Protein AF-N9DSN7-F1 (afdb_monomer_lite)

pLDDT: mean 80.73, std 12.54, range [40.22, 95.88]

Radius of gyration: 21.88 Å; chains: 1; bounding box: 52×35×59 Å

Foldseek 3Di:
DDDPDAAKDKDKDKDKADKWKWWQDPNDTATEDADDDDPPDDDDPRYDYPVPDDPPIDMDIDMDMDMDMDMDGDPDHDPCQQADPDAAWDKHWPDDQVNADAPDKGKIFIDHRRFGDFFDKDFWWWDAPPPDPDGDRPDIFGAHPRRMTIDGHNDDTHTD

Sequence (160 aa):
MENKADGTYRIRGEKTGSMSSFAQVNRDWKTLIAGQPAADQAISPNIVYRSQLAKKQKIKTVQIQEIIETFVSRRSISKIAAGPLHNGFDVQFITHPNAIQVNQPIQFKVLNNQKGIKGFNAEILVQTTDYSRDTKVLKTVTSDEQGVLNFSLAEKGNIC

Structure (mmCIF, N/CA/C/O backbone):
data_AF-N9DSN7-F1
#
_entry.id   AF-N9DSN7-F1
#
loop_
_atom_site.group_PDB
_atom_site.id
_atom_site.type_symbol
_atom_site.label_atom_id
_atom_site.label_alt_id
_atom_site.label_comp_id
_atom_site.label_asym_id
_atom_site.label_entity_id
_atom_site.label_seq_id
_atom_site.pdbx_PDB_ins_code
_atom_site.Cartn_x
_atom_site.Cartn_y
_atom_site.Cartn_z
_atom_site.occupancy
_atom_site.B_iso_or_equiv
_atom_site.auth_seq_id
_atom_site.auth_comp_id
_atom_site.auth_asym_id
_atom_site.auth_atom_id
_atom_site.pdbx_PDB_model_num
ATOM 1 N N . MET A 1 1 ? 4.489 20.625 -25.308 1.00 40.22 1 MET A N 1
ATOM 2 C CA . MET A 1 1 ? 5.640 20.993 -24.457 1.00 40.22 1 MET A CA 1
ATOM 3 C C . MET A 1 1 ? 6.502 19.742 -24.344 1.00 40.22 1 MET A C 1
ATOM 5 O O . MET A 1 1 ? 6.070 18.788 -23.717 1.00 40.22 1 MET A O 1
ATOM 9 N N . GLU A 1 2 ? 7.610 19.660 -25.083 1.00 45.66 2 GLU A N 1
ATOM 10 C CA . GLU A 1 2 ? 8.440 18.446 -25.147 1.00 45.66 2 GLU A CA 1
ATOM 11 C C . GLU A 1 2 ? 9.527 18.521 -24.066 1.00 45.66 2 GLU A C 1
ATOM 13 O O . GLU A 1 2 ? 10.359 19.429 -24.084 1.00 45.66 2 GLU A O 1
ATOM 18 N N . ASN A 1 3 ? 9.503 17.605 -23.096 1.00 51.75 3 ASN A N 1
ATOM 19 C CA . ASN A 1 3 ? 10.525 17.551 -22.055 1.00 51.75 3 ASN A CA 1
ATOM 20 C C . ASN A 1 3 ? 11.791 16.874 -22.610 1.00 51.75 3 ASN A C 1
ATOM 22 O O . ASN A 1 3 ? 11.778 15.687 -22.934 1.00 51.75 3 ASN A O 1
ATOM 26 N N . LYS A 1 4 ? 12.878 17.646 -22.743 1.00 67.31 4 LYS A N 1
ATOM 27 C CA . LYS A 1 4 ? 14.171 17.190 -23.284 1.00 67.31 4 LYS A CA 1
ATOM 28 C C . LYS A 1 4 ? 15.199 16.809 -22.209 1.00 67.31 4 LYS A C 1
ATOM 30 O O . LYS A 1 4 ? 16.315 16.444 -22.576 1.00 67.31 4 LYS A O 1
ATOM 35 N N . ALA A 1 5 ? 14.857 16.870 -20.924 1.00 70.81 5 ALA A N 1
ATOM 36 C CA . ALA A 1 5 ? 15.770 16.493 -19.848 1.00 70.81 5 ALA A CA 1
ATOM 37 C C . ALA A 1 5 ? 15.744 14.976 -19.604 1.00 70.81 5 ALA A C 1
ATOM 39 O O . ALA A 1 5 ? 14.679 14.357 -19.595 1.00 70.81 5 ALA A O 1
ATOM 40 N N . ASP A 1 6 ? 16.922 14.380 -19.419 1.00 77.94 6 ASP A N 1
ATOM 41 C CA . ASP A 1 6 ? 17.040 13.001 -18.945 1.00 77.94 6 ASP A CA 1
ATOM 42 C C . ASP A 1 6 ? 16.791 12.962 -17.427 1.00 77.94 6 ASP A C 1
ATOM 44 O O . ASP A 1 6 ? 17.229 13.848 -16.689 1.00 77.94 6 ASP A O 1
ATOM 48 N N . GLY A 1 7 ? 16.072 11.942 -16.961 1.00 73.81 7 GLY A N 1
ATOM 49 C CA . GLY A 1 7 ? 15.713 11.764 -15.557 1.00 73.81 7 GLY A CA 1
ATOM 50 C C . GLY A 1 7 ? 14.337 11.133 -15.353 1.00 73.81 7 GLY A C 1
ATOM 51 O O . GLY A 1 7 ? 13.564 10.945 -16.293 1.00 73.81 7 GLY A O 1
ATOM 52 N N . THR A 1 8 ? 14.019 10.838 -14.093 1.00 74.44 8 THR A N 1
ATOM 53 C CA . THR A 1 8 ? 12.687 10.395 -13.659 1.00 74.44 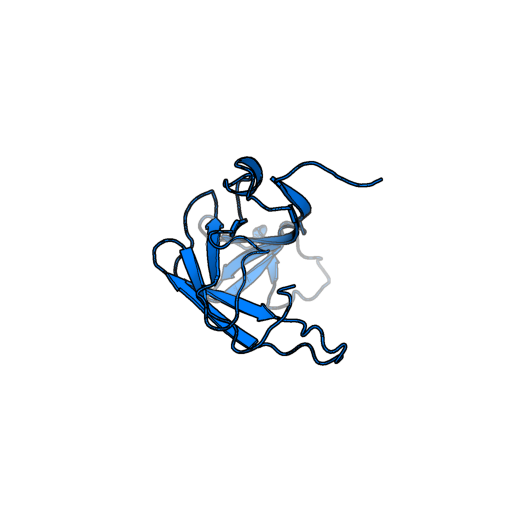8 THR A CA 1
ATOM 54 C C . THR A 1 8 ? 12.021 11.496 -12.853 1.00 74.44 8 THR A C 1
ATOM 56 O O . THR A 1 8 ? 12.601 11.996 -11.888 1.00 74.44 8 THR A O 1
ATOM 59 N N . TYR A 1 9 ? 10.799 11.841 -13.232 1.00 75.75 9 TYR A N 1
ATOM 60 C CA . TYR A 1 9 ? 9.881 12.657 -12.455 1.00 75.75 9 TYR A CA 1
ATOM 61 C C . TYR A 1 9 ? 8.902 11.740 -11.734 1.00 75.75 9 TYR A C 1
ATOM 63 O O . TYR A 1 9 ? 8.447 10.749 -12.302 1.00 75.75 9 TYR A O 1
ATOM 71 N N . ARG A 1 10 ? 8.574 12.083 -10.492 1.00 77.88 10 ARG A N 1
ATOM 72 C CA . ARG A 1 10 ? 7.570 11.392 -9.684 1.00 77.88 10 ARG A CA 1
ATOM 73 C C . ARG A 1 10 ? 6.474 12.388 -9.345 1.00 77.88 10 ARG A C 1
ATOM 75 O O . ARG A 1 10 ? 6.760 13.461 -8.822 1.00 77.88 10 ARG A O 1
ATOM 82 N N . ILE A 1 11 ? 5.241 12.034 -9.667 1.00 79.38 11 ILE A N 1
ATOM 83 C CA . ILE A 1 11 ? 4.037 12.791 -9.335 1.00 79.38 11 ILE A CA 1
ATOM 84 C C . ILE A 1 11 ? 3.274 11.951 -8.325 1.00 79.38 11 ILE A C 1
ATOM 86 O O . ILE A 1 11 ? 3.026 10.777 -8.580 1.00 79.38 11 ILE A O 1
ATOM 90 N N . ARG A 1 12 ? 2.918 12.539 -7.184 1.00 81.25 12 ARG A N 1
ATOM 91 C CA . ARG A 1 12 ? 2.218 11.841 -6.109 1.00 81.25 12 ARG A CA 1
ATOM 92 C C . ARG A 1 12 ? 0.946 12.591 -5.746 1.00 81.25 12 ARG A C 1
ATOM 94 O O . ARG A 1 12 ? 0.997 13.770 -5.405 1.00 81.25 12 ARG A O 1
ATOM 101 N N . GLY A 1 13 ? -0.183 11.902 -5.836 1.00 82.75 13 GLY A N 1
ATOM 102 C CA . GLY A 1 13 ? -1.451 12.319 -5.257 1.00 82.75 13 GLY A CA 1
ATOM 103 C C . GLY A 1 13 ? -1.686 11.552 -3.964 1.00 82.75 13 GLY A C 1
ATOM 104 O O . GLY A 1 13 ? -1.551 10.331 -3.943 1.00 82.75 13 GLY A O 1
ATOM 105 N N . GLU A 1 14 ? -2.044 12.256 -2.896 1.00 85.62 14 GLU A N 1
ATOM 106 C CA . GLU A 1 14 ? -2.435 11.636 -1.633 1.00 85.62 14 GLU A CA 1
ATOM 107 C C . GLU A 1 14 ? -3.842 12.072 -1.250 1.00 85.62 14 GLU A C 1
ATOM 109 O O . GLU A 1 14 ? -4.176 13.259 -1.286 1.00 85.62 14 GLU A O 1
ATOM 114 N N . LYS A 1 15 ? -4.660 11.109 -0.837 1.00 85.12 15 LYS A N 1
ATOM 115 C CA . LYS A 1 15 ? -5.954 11.357 -0.222 1.00 85.12 15 LYS A CA 1
ATOM 116 C C . LYS A 1 15 ? -6.051 10.559 1.063 1.00 85.12 15 LYS A C 1
ATOM 118 O O . LYS A 1 15 ? -5.977 9.334 1.077 1.00 85.12 15 LYS A O 1
ATOM 123 N N . THR A 1 16 ? -6.253 11.276 2.154 1.00 84.56 16 THR A N 1
ATOM 124 C CA . THR A 1 16 ? -6.352 10.680 3.479 1.00 84.56 16 THR A CA 1
ATOM 125 C C . THR A 1 16 ? -7.814 10.612 3.892 1.00 84.56 16 THR A C 1
ATOM 127 O O . THR A 1 16 ? -8.502 11.630 3.967 1.00 84.56 16 THR A O 1
ATOM 130 N N . GLY A 1 17 ? -8.297 9.400 4.144 1.00 82.31 17 GLY A N 1
ATOM 131 C CA . GLY A 1 17 ? -9.635 9.143 4.652 1.00 82.31 17 GLY A CA 1
ATOM 132 C C . GLY A 1 17 ? -9.783 9.496 6.133 1.00 82.31 17 GLY A C 1
ATOM 133 O O . GLY A 1 17 ? -8.812 9.717 6.866 1.00 82.31 17 GLY A O 1
ATOM 134 N N . SER A 1 18 ? -11.034 9.520 6.591 1.00 84.19 18 SER A N 1
ATOM 135 C CA . SER A 1 18 ? -11.351 9.736 8.001 1.00 84.19 18 SER A CA 1
ATOM 136 C C . SER A 1 18 ? -10.778 8.620 8.875 1.00 84.19 18 SER A C 1
ATOM 138 O O . SER A 1 18 ? -10.814 7.438 8.528 1.00 84.19 18 SER A O 1
ATOM 140 N N . MET A 1 19 ? -10.264 9.000 10.042 1.00 88.38 19 MET A N 1
ATOM 141 C CA . MET A 1 19 ? -9.766 8.049 11.027 1.00 88.38 19 MET A CA 1
ATOM 142 C C . MET A 1 19 ? -10.938 7.339 11.714 1.00 88.38 19 MET A C 1
ATOM 144 O O . MET A 1 19 ? -11.804 7.981 12.305 1.00 88.38 19 MET A O 1
ATOM 148 N N . SER A 1 20 ? -10.928 6.010 11.683 1.00 91.69 20 SER A N 1
ATOM 149 C CA . SER A 1 20 ? -11.861 5.155 12.418 1.00 91.69 20 SER A CA 1
ATOM 150 C C . SER A 1 20 ? -11.178 4.586 13.656 1.00 91.69 20 SER A C 1
ATOM 152 O O . SER A 1 20 ? -10.013 4.199 13.611 1.00 91.69 20 SER A O 1
ATOM 154 N N . SER A 1 21 ? -11.886 4.535 14.781 1.00 94.75 21 SER A N 1
ATOM 155 C CA . SER A 1 21 ? -11.374 3.940 16.020 1.00 94.75 21 SER A CA 1
ATOM 156 C C . SER A 1 21 ? -12.088 2.630 16.313 1.00 94.75 21 SER A C 1
ATOM 158 O O . SER A 1 21 ? -13.283 2.506 16.069 1.00 94.75 21 SER A O 1
ATOM 160 N N . PHE A 1 22 ? -11.373 1.677 16.897 1.00 95.88 22 PHE A N 1
ATOM 161 C CA . PHE A 1 22 ? -11.887 0.380 17.313 1.00 95.88 22 PHE A CA 1
ATOM 162 C C . PHE A 1 22 ? -11.403 0.064 18.722 1.00 95.88 22 PHE A C 1
ATOM 164 O O . PHE A 1 22 ? -10.254 0.344 19.062 1.00 95.88 22 PHE A O 1
ATOM 171 N N . ALA A 1 23 ? -12.250 -0.545 19.541 1.00 95.62 23 ALA A N 1
ATOM 172 C CA . ALA A 1 23 ? -11.884 -1.041 20.861 1.00 95.62 23 ALA A CA 1
ATOM 173 C C . ALA A 1 23 ? -12.055 -2.559 20.910 1.00 95.62 23 ALA A C 1
ATOM 175 O O . ALA A 1 23 ? -13.022 -3.097 20.373 1.00 95.62 23 ALA A O 1
ATOM 176 N N . GLN A 1 24 ? -11.119 -3.254 21.554 1.00 94.88 24 GLN A N 1
ATOM 177 C CA . GLN A 1 24 ? -11.229 -4.698 21.734 1.00 94.88 24 GLN A CA 1
ATOM 178 C C . GLN A 1 24 ? -12.106 -4.987 22.951 1.00 94.88 24 GLN A C 1
ATOM 180 O O . GLN A 1 24 ? -11.656 -4.748 24.061 1.00 94.88 24 GLN A O 1
ATOM 185 N N . VAL A 1 25 ? -13.313 -5.517 22.787 1.00 92.06 25 VAL A N 1
ATOM 186 C CA . VAL A 1 25 ? -14.242 -5.868 23.874 1.00 92.06 25 VAL A CA 1
ATOM 187 C C . VAL A 1 25 ? -14.517 -7.364 23.799 1.00 92.06 25 VAL A C 1
ATOM 189 O O . VAL A 1 25 ? -14.875 -7.861 22.742 1.00 92.06 25 VAL A O 1
ATOM 192 N N . ASN A 1 26 ? -14.329 -8.099 24.900 1.00 89.94 26 ASN A N 1
ATOM 193 C CA . ASN A 1 26 ? -14.502 -9.562 24.938 1.00 89.94 26 ASN A CA 1
ATOM 194 C C . ASN A 1 26 ? -13.717 -10.316 23.847 1.00 89.94 26 ASN A C 1
ATOM 196 O O . ASN A 1 26 ? -14.163 -11.340 23.352 1.00 89.94 26 ASN A O 1
ATOM 200 N N . ARG A 1 27 ? -12.514 -9.820 23.518 1.00 91.12 27 ARG A N 1
ATOM 201 C CA . ARG A 1 27 ? -11.622 -10.294 22.437 1.00 91.12 27 ARG A CA 1
ATOM 202 C C . ARG A 1 27 ? -12.053 -9.924 21.011 1.00 91.12 27 ARG A C 1
ATOM 204 O O . ARG A 1 27 ? -11.200 -10.018 20.131 1.00 91.12 27 ARG A O 1
ATOM 211 N N . ASP A 1 28 ? -13.238 -9.351 20.819 1.00 93.38 28 ASP A N 1
ATOM 212 C CA . ASP A 1 28 ? -13.727 -8.869 19.524 1.00 93.38 28 ASP A CA 1
ATOM 213 C C . ASP A 1 28 ? -13.417 -7.386 19.304 1.00 93.38 28 ASP A C 1
ATOM 215 O O . ASP A 1 28 ? -13.466 -6.577 20.231 1.00 93.38 28 ASP A O 1
ATOM 219 N N . TRP A 1 29 ? -13.107 -7.000 18.066 1.00 94.81 29 TRP A N 1
ATOM 220 C CA . TRP A 1 29 ? -12.916 -5.593 17.706 1.00 94.81 29 TRP A CA 1
ATOM 221 C C . TRP A 1 29 ? -14.252 -4.957 17.335 1.00 94.81 29 TRP A C 1
ATOM 223 O O . TRP A 1 29 ? -14.899 -5.376 16.380 1.00 94.81 29 TRP A O 1
ATOM 233 N N . LYS A 1 30 ? -14.642 -3.922 18.082 1.00 94.94 30 LYS A N 1
ATOM 234 C CA . LYS A 1 30 ? -15.874 -3.154 17.862 1.00 94.94 30 LYS A CA 1
ATOM 235 C C . LYS A 1 30 ? -15.549 -1.720 17.481 1.00 94.94 30 LYS A C 1
ATOM 237 O O . LYS A 1 30 ? -14.579 -1.158 17.993 1.00 94.94 30 LYS A O 1
ATOM 242 N N . THR A 1 31 ? -16.359 -1.120 16.617 1.00 94.50 31 THR A N 1
ATOM 243 C CA . THR A 1 31 ? -16.219 0.289 16.234 1.00 94.50 31 THR A CA 1
ATOM 244 C C . THR A 1 31 ? -16.433 1.172 17.458 1.00 94.50 31 THR A C 1
ATOM 246 O O . THR A 1 31 ? -17.446 1.065 18.147 1.00 94.50 31 THR A O 1
ATOM 249 N N . LEU A 1 32 ? -15.464 2.040 17.738 1.00 94.69 32 LEU A N 1
ATOM 250 C CA . LEU A 1 32 ? -15.486 2.968 18.858 1.00 94.69 32 LEU A CA 1
ATOM 251 C C . LEU A 1 32 ? -16.051 4.315 18.416 1.00 94.69 32 LEU A C 1
ATOM 253 O O . LEU A 1 32 ? -15.447 5.017 17.605 1.00 94.69 32 LEU A O 1
ATOM 257 N N . ILE A 1 33 ? -17.159 4.710 19.034 1.00 93.12 33 ILE A N 1
ATOM 258 C CA . ILE A 1 33 ? -17.775 6.022 18.851 1.00 93.12 33 ILE A CA 1
ATOM 259 C C . ILE A 1 33 ? -17.447 6.906 20.057 1.00 93.12 33 ILE A C 1
ATOM 261 O O . ILE A 1 33 ? -17.604 6.508 21.212 1.00 93.12 33 ILE A O 1
ATOM 265 N N . ALA A 1 34 ? -16.949 8.116 19.792 1.00 88.00 34 ALA A N 1
ATOM 266 C CA . ALA A 1 34 ? -16.577 9.067 20.840 1.00 88.00 34 ALA A CA 1
ATOM 267 C C . ALA A 1 34 ? -17.787 9.769 21.483 1.00 88.00 34 ALA A C 1
ATOM 269 O O . ALA A 1 34 ? -17.667 10.253 22.605 1.00 88.00 34 ALA A O 1
ATOM 270 N N . GLY A 1 35 ? -18.920 9.824 20.775 1.00 86.19 35 GLY A N 1
ATOM 271 C CA . GLY A 1 35 ? -20.163 10.433 21.252 1.00 86.19 35 GLY A CA 1
ATOM 272 C C . GLY A 1 35 ? -20.870 9.623 22.342 1.00 86.19 35 GLY A C 1
ATOM 273 O O . GLY A 1 35 ? -20.303 8.703 22.928 1.00 86.19 35 GLY A O 1
ATOM 274 N N . GLN A 1 36 ? -22.130 9.968 22.593 1.00 84.25 36 GLN A N 1
ATOM 275 C CA . GLN A 1 36 ? -23.030 9.202 23.456 1.00 84.25 36 GLN A CA 1
ATOM 276 C C . GLN A 1 36 ? -24.061 8.457 22.600 1.00 84.25 36 GLN A C 1
ATOM 278 O O . GLN A 1 36 ? -24.370 8.913 21.494 1.00 84.25 36 GLN A O 1
ATOM 283 N N . PRO A 1 37 ? -24.589 7.320 23.076 1.00 85.12 37 PRO A N 1
ATOM 284 C CA . PRO A 1 37 ? -25.719 6.678 22.423 1.00 85.12 37 PRO A CA 1
ATOM 285 C C . PRO A 1 37 ? -26.940 7.598 22.436 1.00 85.12 37 PRO A C 1
ATOM 287 O O . PRO A 1 37 ? -27.189 8.296 23.419 1.00 85.12 37 PRO A O 1
ATOM 290 N N . ALA A 1 38 ? -27.709 7.587 21.347 1.00 85.62 38 ALA A N 1
ATOM 291 C CA . ALA A 1 38 ? -29.037 8.186 21.351 1.00 85.62 38 ALA A CA 1
ATOM 292 C C . ALA A 1 38 ? -29.948 7.356 22.270 1.00 85.62 38 ALA A C 1
ATOM 294 O O . ALA A 1 38 ? -29.925 6.128 22.200 1.00 85.62 38 ALA A O 1
ATOM 295 N N . ALA A 1 39 ? -30.727 8.022 23.129 1.00 81.81 39 ALA A N 1
ATOM 296 C CA . ALA A 1 39 ? -31.524 7.363 24.169 1.00 81.81 39 ALA A CA 1
ATOM 297 C C . ALA A 1 39 ? -32.551 6.359 23.609 1.00 81.81 39 ALA A C 1
ATOM 299 O O . ALA A 1 39 ? -32.796 5.331 24.232 1.00 81.81 39 ALA A O 1
ATOM 300 N N . ASP A 1 40 ? -33.068 6.620 22.405 1.00 86.19 40 ASP A N 1
ATOM 301 C CA . ASP A 1 40 ? -34.194 5.878 21.823 1.00 86.19 40 ASP A CA 1
ATOM 302 C C . ASP A 1 40 ? -33.796 4.973 20.644 1.00 86.19 40 ASP A C 1
ATOM 304 O O . ASP A 1 40 ? -34.652 4.493 19.902 1.00 86.19 40 ASP A O 1
ATOM 308 N N . GLN A 1 41 ? -32.496 4.742 20.426 1.00 81.00 41 GLN A N 1
ATOM 309 C CA . GLN A 1 41 ? -32.016 3.907 19.322 1.00 81.00 41 GLN A CA 1
ATOM 310 C C . GLN A 1 41 ? -31.302 2.658 19.826 1.00 81.00 41 GLN A C 1
ATOM 312 O O . GLN A 1 41 ? -30.401 2.716 20.663 1.00 81.00 41 GLN A O 1
ATOM 317 N N . ALA A 1 42 ? -31.673 1.514 19.251 1.00 82.94 42 ALA A N 1
ATOM 318 C CA . ALA A 1 42 ? -30.969 0.265 19.482 1.00 82.94 42 ALA A CA 1
ATOM 319 C C . ALA A 1 42 ? -29.512 0.387 19.005 1.00 82.94 42 ALA A C 1
ATOM 321 O O . ALA A 1 42 ? -29.236 0.726 17.852 1.00 82.94 42 ALA A O 1
ATOM 322 N N . ILE A 1 43 ? -28.571 0.095 19.901 1.00 85.94 43 ILE A N 1
ATOM 323 C CA . ILE A 1 43 ? -27.141 0.129 19.596 1.00 85.94 43 ILE A CA 1
ATOM 324 C C . ILE A 1 43 ? -26.772 -1.156 18.851 1.00 85.94 43 ILE A C 1
ATOM 326 O O . ILE A 1 43 ? -27.032 -2.259 19.331 1.00 85.94 43 ILE A O 1
ATOM 330 N N . SER A 1 44 ? -26.124 -1.020 17.691 1.00 89.00 44 SER A N 1
ATOM 331 C CA . SER A 1 44 ? -25.583 -2.169 16.956 1.00 89.00 44 SER A CA 1
ATOM 332 C C . SER A 1 44 ? -24.581 -2.946 17.823 1.00 89.00 44 SER A C 1
ATOM 334 O O . SER A 1 44 ? -23.710 -2.328 18.441 1.00 89.00 44 SER A O 1
ATOM 336 N N . PRO A 1 45 ? -24.611 -4.293 17.827 1.00 88.00 45 PRO A N 1
ATOM 337 C CA . PRO A 1 45 ? -23.699 -5.105 18.636 1.00 88.00 45 PRO A CA 1
ATOM 338 C C . PRO A 1 45 ? -22.215 -4.895 18.288 1.00 88.00 45 PRO A C 1
ATOM 340 O O . PRO A 1 45 ? -21.348 -5.217 19.105 1.00 88.00 45 PRO A O 1
ATOM 343 N N . ASN A 1 46 ? -21.924 -4.331 17.111 1.00 92.19 46 ASN A N 1
ATOM 344 C CA . ASN A 1 46 ? -20.575 -4.038 16.621 1.00 92.19 46 ASN A CA 1
ATOM 345 C C . ASN A 1 46 ? -20.073 -2.633 16.994 1.00 92.19 46 ASN A C 1
ATOM 347 O O . ASN A 1 46 ? -18.973 -2.254 16.594 1.00 92.19 46 ASN A O 1
ATOM 351 N N . ILE A 1 47 ? -20.856 -1.859 17.750 1.00 92.69 47 ILE A N 1
ATOM 352 C CA . ILE A 1 47 ? -20.511 -0.508 18.200 1.00 92.69 47 ILE A CA 1
ATOM 353 C C . ILE A 1 47 ? -20.301 -0.509 19.715 1.00 92.69 47 ILE A C 1
ATOM 355 O O . ILE A 1 47 ? -20.997 -1.192 20.462 1.00 92.69 47 ILE A O 1
ATOM 359 N N . VAL A 1 48 ? -19.331 0.277 20.173 1.00 93.75 48 VAL A N 1
ATOM 360 C CA . VAL A 1 48 ? -19.132 0.597 21.586 1.00 93.75 48 VAL A CA 1
ATOM 361 C C . VAL A 1 48 ? -18.842 2.084 21.743 1.00 93.75 48 VAL A C 1
ATOM 363 O O . VAL A 1 48 ? -18.143 2.689 20.927 1.00 93.75 48 VAL A O 1
ATOM 366 N N . TYR A 1 49 ? -19.377 2.685 22.800 1.00 93.50 49 TYR A N 1
ATOM 367 C CA . TYR A 1 49 ? -19.153 4.095 23.096 1.00 93.50 49 TYR A CA 1
ATOM 368 C C . TYR A 1 49 ? -17.992 4.273 24.063 1.00 93.50 49 TYR A C 1
ATOM 370 O O . TYR A 1 49 ? -17.771 3.458 24.959 1.00 93.50 49 TYR A O 1
ATOM 378 N N . ARG A 1 50 ? -17.250 5.373 23.917 1.00 90.62 50 ARG A N 1
ATOM 379 C CA . ARG A 1 50 ? -16.094 5.664 24.779 1.00 90.62 50 ARG A CA 1
ATOM 380 C C . ARG A 1 50 ? -16.462 5.720 26.264 1.00 90.62 50 ARG A C 1
ATOM 382 O O . ARG A 1 50 ? -15.656 5.296 27.085 1.00 90.62 50 ARG A O 1
ATOM 389 N N . SER A 1 51 ? -17.667 6.182 26.596 1.00 88.69 51 SER A N 1
ATOM 390 C CA . SER A 1 51 ? -18.202 6.211 27.965 1.00 88.69 51 SER A CA 1
ATOM 391 C C . SER A 1 51 ? -18.370 4.823 28.597 1.00 88.69 51 SER A C 1
ATOM 393 O O . SER A 1 51 ? -18.377 4.712 29.818 1.00 88.69 51 SER A O 1
ATOM 395 N N . GLN A 1 52 ? -18.461 3.768 27.785 1.00 88.19 52 GLN A N 1
ATOM 396 C CA . GLN A 1 52 ? -18.666 2.384 28.225 1.00 88.19 52 GLN A CA 1
ATOM 397 C C . GLN A 1 52 ? -17.347 1.612 28.389 1.00 88.19 52 GLN A C 1
ATOM 399 O O . GLN A 1 52 ? -17.349 0.465 28.835 1.00 88.19 52 GLN A O 1
ATOM 404 N N . LEU A 1 53 ? -16.213 2.207 28.003 1.00 89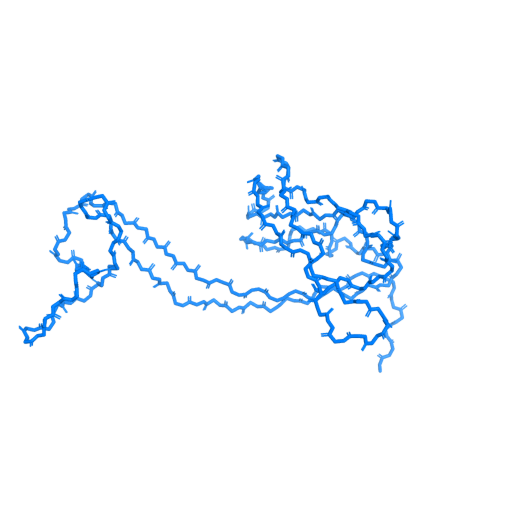.75 53 LEU A N 1
ATOM 405 C CA . LEU A 1 53 ? -14.917 1.539 28.047 1.00 89.75 53 LEU A CA 1
ATOM 406 C C . LEU A 1 53 ? -14.237 1.700 29.408 1.00 89.75 53 LEU A C 1
ATOM 408 O O . LEU A 1 53 ? -14.180 2.788 29.981 1.00 89.75 53 LEU A O 1
ATOM 412 N N . ALA A 1 54 ? -13.610 0.624 29.881 1.00 87.38 54 ALA A N 1
ATOM 413 C CA . ALA A 1 54 ? -12.696 0.698 31.012 1.00 87.38 54 ALA A CA 1
ATOM 414 C C . ALA A 1 54 ? -11.461 1.555 30.665 1.00 87.38 54 ALA A C 1
ATOM 416 O O . ALA A 1 54 ? -10.985 1.558 29.52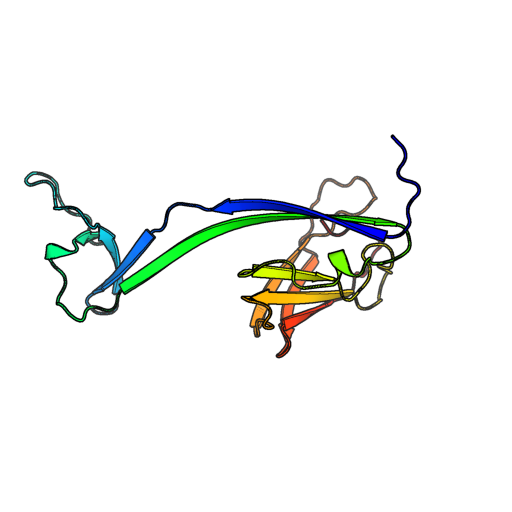8 1.00 87.38 54 ALA A O 1
ATOM 417 N N . LYS A 1 55 ? -10.867 2.222 31.667 1.00 82.19 55 LYS A N 1
ATOM 418 C CA . LYS A 1 55 ? -9.723 3.148 31.493 1.00 82.19 55 LYS A CA 1
ATOM 419 C C . LYS A 1 55 ? -8.509 2.555 30.756 1.00 82.19 55 LYS A C 1
ATOM 421 O O . LYS A 1 55 ? -7.700 3.309 30.231 1.00 82.19 55 LYS A O 1
ATOM 426 N N . LYS A 1 56 ? -8.356 1.226 30.733 1.00 85.31 56 LYS A N 1
ATOM 427 C CA . LYS A 1 56 ? -7.222 0.514 30.112 1.00 85.31 56 LYS A CA 1
ATOM 428 C C . LYS A 1 56 ? -7.626 -0.340 28.904 1.00 85.31 56 LYS A C 1
ATOM 430 O O . LYS A 1 56 ? -6.923 -1.291 28.566 1.00 85.31 56 LYS A O 1
ATOM 435 N N . GLN A 1 57 ? -8.762 -0.044 28.270 1.00 90.12 57 GLN A N 1
ATOM 436 C CA . GLN A 1 57 ? -9.180 -0.804 27.097 1.00 90.12 57 GLN A CA 1
ATOM 437 C C . GLN A 1 57 ? -8.178 -0.648 25.950 1.00 90.12 57 GLN A C 1
ATOM 439 O O . GLN A 1 57 ? -7.707 0.453 25.663 1.00 90.12 57 GLN A O 1
ATOM 444 N N . LYS A 1 58 ? -7.887 -1.750 25.253 1.00 93.69 58 LYS A N 1
ATOM 445 C CA . LYS A 1 58 ? -7.097 -1.705 24.019 1.00 93.69 58 LYS A CA 1
ATOM 446 C C . LYS A 1 58 ? -7.908 -1.015 22.923 1.00 93.69 58 LYS A C 1
ATOM 448 O O . LYS A 1 58 ? -8.969 -1.510 22.543 1.00 93.69 58 LYS A O 1
ATOM 453 N N . ILE A 1 59 ? -7.385 0.098 22.417 1.00 94.00 59 ILE A N 1
ATOM 454 C CA . ILE A 1 59 ? -7.957 0.875 21.314 1.00 94.00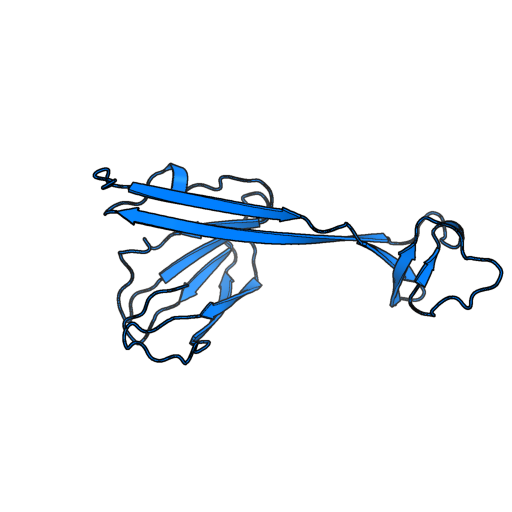 59 ILE A CA 1
ATOM 455 C C . ILE A 1 59 ? -6.968 0.856 20.146 1.00 94.00 59 ILE A C 1
ATOM 457 O O . ILE A 1 59 ? -5.762 0.981 20.351 1.00 94.00 59 ILE A O 1
ATOM 461 N N . LYS A 1 60 ? -7.482 0.701 18.927 1.00 94.00 60 LYS A N 1
ATOM 462 C CA . LYS A 1 60 ? -6.746 0.861 17.673 1.00 94.00 60 LYS A CA 1
ATOM 463 C C . LYS A 1 60 ? -7.411 1.932 16.830 1.00 94.00 60 LYS A C 1
ATOM 465 O O . LYS A 1 60 ? -8.634 1.981 16.747 1.00 94.00 60 LYS A O 1
ATOM 470 N N . THR A 1 61 ? -6.607 2.756 16.184 1.00 91.44 61 THR A N 1
ATOM 471 C CA . THR A 1 61 ? -7.063 3.668 15.141 1.00 91.44 61 THR A CA 1
ATOM 472 C C . THR A 1 61 ? -6.632 3.128 13.789 1.00 91.44 61 THR A C 1
ATOM 474 O O . THR A 1 61 ? -5.551 2.558 13.645 1.00 91.44 61 THR A O 1
ATOM 477 N N . VAL A 1 62 ? -7.510 3.271 12.808 1.00 89.12 62 VAL A N 1
ATOM 478 C CA . VAL A 1 62 ? -7.274 2.899 11.419 1.00 89.12 62 VAL A CA 1
ATOM 479 C C . VAL A 1 62 ? -7.547 4.132 10.580 1.00 89.12 62 VAL A C 1
ATOM 481 O O . VAL A 1 62 ? -8.593 4.765 10.717 1.00 89.12 62 VAL A O 1
ATOM 484 N N . GLN A 1 63 ? -6.601 4.472 9.719 1.00 86.94 63 GLN A N 1
ATOM 485 C CA . GLN A 1 63 ? -6.756 5.515 8.723 1.00 86.94 63 GLN A CA 1
ATOM 486 C C . GLN A 1 63 ? -6.461 4.903 7.364 1.00 86.94 63 GLN A C 1
ATOM 488 O O . GLN A 1 63 ? -5.474 4.189 7.201 1.00 86.94 63 GLN A O 1
ATOM 493 N N . ILE A 1 64 ? -7.349 5.160 6.413 1.00 84.19 64 ILE A N 1
ATOM 494 C CA . ILE A 1 64 ? -7.157 4.752 5.027 1.00 84.19 64 ILE A CA 1
ATOM 495 C C . ILE A 1 64 ? -6.426 5.895 4.332 1.00 84.19 64 ILE A C 1
ATOM 497 O O . ILE A 1 64 ? -6.860 7.043 4.426 1.00 84.19 64 ILE A O 1
ATOM 501 N N . GLN A 1 65 ? -5.325 5.589 3.658 1.00 82.38 65 GLN A N 1
ATOM 502 C CA . GLN A 1 65 ? -4.614 6.532 2.805 1.00 82.38 65 GLN A CA 1
ATOM 503 C C . GLN A 1 65 ? -4.604 5.966 1.388 1.00 82.38 65 GLN A C 1
ATOM 505 O O . GLN A 1 65 ? -4.171 4.838 1.167 1.00 82.38 65 GLN A O 1
ATOM 510 N N . GLU A 1 66 ? -5.110 6.747 0.444 1.00 82.81 66 GLU A N 1
ATOM 511 C CA . GLU A 1 66 ? -5.035 6.470 -0.983 1.00 82.81 66 GLU A CA 1
ATOM 512 C C . GLU A 1 66 ? -3.841 7.252 -1.529 1.00 82.81 66 GLU A C 1
ATOM 514 O O . GLU A 1 66 ? -3.770 8.475 -1.384 1.00 82.81 66 GLU A O 1
ATOM 519 N N . ILE A 1 67 ? -2.884 6.544 -2.119 1.00 82.38 67 ILE A N 1
ATOM 520 C CA . ILE A 1 67 ? -1.688 7.132 -2.720 1.00 82.38 67 ILE A CA 1
ATOM 521 C C . ILE A 1 67 ? -1.681 6.718 -4.188 1.00 82.38 67 ILE A C 1
ATOM 523 O O . ILE A 1 67 ? -1.727 5.529 -4.493 1.00 82.38 67 ILE A O 1
ATOM 527 N N . ILE A 1 68 ? -1.622 7.697 -5.087 1.00 80.12 68 ILE A N 1
ATOM 528 C CA . ILE A 1 68 ? -1.459 7.480 -6.526 1.00 80.12 68 ILE A CA 1
ATOM 529 C C . ILE A 1 68 ? -0.109 8.056 -6.918 1.00 80.12 68 ILE A C 1
ATOM 531 O O . ILE A 1 68 ? 0.141 9.243 -6.711 1.00 80.12 68 ILE A O 1
ATOM 535 N N . GLU A 1 69 ? 0.756 7.225 -7.491 1.00 76.81 69 GLU A N 1
ATOM 536 C CA . GLU A 1 69 ? 2.101 7.634 -7.886 1.00 76.81 69 GLU A CA 1
ATOM 537 C C . GLU A 1 69 ? 2.310 7.395 -9.373 1.00 76.81 69 GLU A C 1
ATOM 539 O O . GLU A 1 69 ? 2.094 6.299 -9.880 1.00 76.81 69 GLU A O 1
ATOM 544 N N . THR A 1 70 ? 2.751 8.426 -10.083 1.00 76.75 70 THR A N 1
ATOM 545 C CA . THR A 1 70 ? 3.082 8.353 -11.503 1.00 76.75 70 THR A CA 1
ATOM 546 C C . THR A 1 70 ? 4.552 8.669 -11.687 1.00 76.75 70 THR A C 1
ATOM 548 O O . THR A 1 70 ? 5.038 9.716 -11.257 1.00 76.75 70 THR A O 1
ATOM 551 N N . PHE A 1 71 ? 5.257 7.768 -12.360 1.00 76.19 71 PHE A N 1
ATOM 552 C CA . PHE A 1 71 ? 6.669 7.916 -12.673 1.00 76.19 71 PHE A CA 1
ATOM 553 C C . PHE A 1 71 ? 6.817 8.167 -14.171 1.00 76.19 71 PHE A C 1
ATOM 555 O O . PHE A 1 71 ? 6.380 7.364 -14.991 1.00 76.19 71 PHE A O 1
ATOM 562 N N . VAL A 1 72 ? 7.432 9.291 -14.530 1.00 77.12 72 VAL A N 1
ATOM 563 C CA . VAL A 1 72 ? 7.715 9.660 -15.920 1.00 77.12 72 VAL A CA 1
ATOM 564 C C . VAL A 1 72 ? 9.223 9.691 -16.091 1.00 77.12 72 VAL A C 1
ATOM 566 O O . VAL A 1 72 ? 9.888 10.581 -15.562 1.00 77.12 72 VAL A O 1
ATOM 569 N N . SER A 1 73 ? 9.771 8.711 -16.806 1.00 72.75 73 SER A N 1
ATOM 570 C CA . SER A 1 73 ? 11.219 8.521 -16.927 1.00 72.75 73 SER A CA 1
ATOM 571 C C . SER A 1 73 ? 11.732 8.703 -18.348 1.00 72.75 73 SER A C 1
ATOM 573 O O . SER A 1 73 ? 11.126 8.228 -19.310 1.00 72.75 73 SER A O 1
ATOM 575 N N . ARG A 1 74 ? 12.928 9.285 -18.472 1.00 76.75 74 ARG A N 1
ATOM 576 C CA . ARG A 1 74 ? 13.725 9.321 -19.700 1.00 76.75 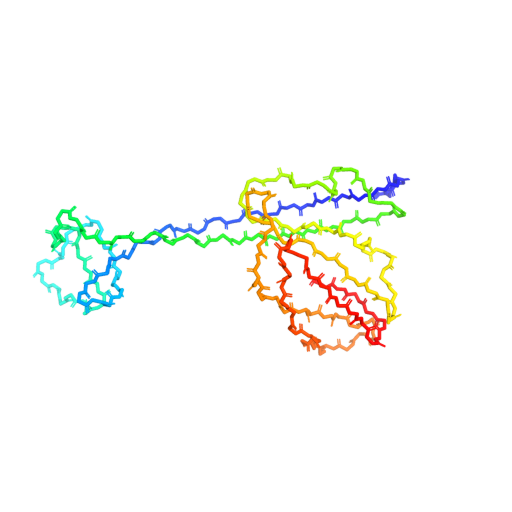74 ARG A CA 1
ATOM 577 C C . ARG A 1 74 ? 15.179 8.956 -19.402 1.00 76.75 74 ARG A C 1
ATOM 579 O O . ARG A 1 74 ? 15.881 9.722 -18.756 1.00 76.75 74 ARG A O 1
ATOM 586 N N . ARG A 1 75 ? 15.627 7.809 -19.928 1.00 72.25 75 ARG A N 1
ATOM 587 C CA . ARG A 1 75 ? 17.018 7.291 -19.961 1.00 72.25 75 ARG A CA 1
ATOM 588 C C . ARG A 1 75 ? 17.753 7.079 -18.624 1.00 72.25 75 ARG A C 1
ATOM 590 O O . ARG A 1 75 ? 18.656 6.251 -18.602 1.00 72.25 75 ARG A O 1
ATOM 597 N N . SER A 1 76 ? 17.410 7.766 -17.537 1.00 71.88 76 SER A N 1
ATOM 598 C CA . SER A 1 76 ? 18.050 7.613 -16.223 1.00 71.88 76 SER A CA 1
ATOM 599 C C . SER A 1 76 ? 17.065 7.823 -15.065 1.00 71.88 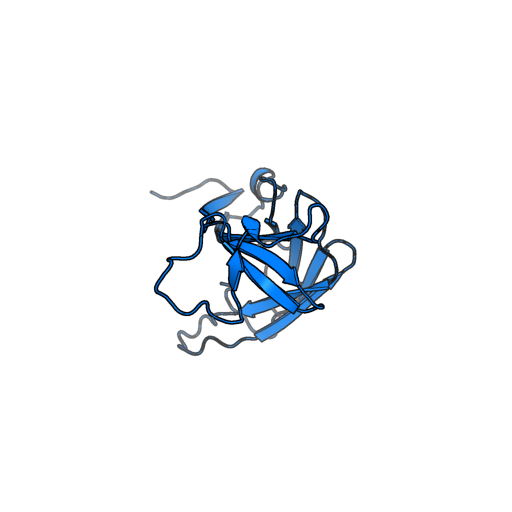76 SER A C 1
ATOM 601 O O . SER A 1 76 ? 16.111 8.593 -15.181 1.00 71.88 76 SER A O 1
ATOM 603 N N . ILE A 1 77 ? 17.310 7.163 -13.919 1.00 65.12 77 ILE A N 1
ATOM 604 C CA . ILE A 1 77 ? 16.590 7.463 -12.672 1.00 65.12 77 ILE A CA 1
ATOM 605 C C . ILE A 1 77 ? 17.278 8.651 -12.004 1.00 65.12 77 ILE A C 1
ATOM 607 O O . ILE A 1 77 ? 18.457 8.584 -11.657 1.00 65.12 77 ILE A O 1
ATOM 611 N N . SER A 1 78 ? 16.543 9.744 -11.804 1.00 67.94 78 SER A N 1
ATOM 612 C CA . SER A 1 78 ? 17.056 10.889 -11.051 1.00 67.94 78 SER A CA 1
ATOM 613 C C . SER A 1 78 ? 17.177 10.530 -9.561 1.00 67.94 78 SER A C 1
ATOM 615 O O . SER A 1 78 ? 16.353 9.789 -9.025 1.00 67.94 78 SER A O 1
ATOM 617 N N . LYS A 1 79 ? 18.169 11.090 -8.851 1.00 64.38 79 LYS A N 1
ATOM 618 C CA . LYS A 1 79 ? 18.335 10.868 -7.396 1.00 64.38 79 LYS A CA 1
ATOM 619 C C . LYS A 1 79 ? 17.073 11.205 -6.590 1.00 64.38 79 LYS A C 1
ATOM 621 O O . LYS A 1 79 ? 16.816 10.565 -5.580 1.00 64.38 79 LYS A O 1
ATOM 626 N N . ILE A 1 80 ? 16.290 12.181 -7.054 1.00 59.97 80 ILE A N 1
ATOM 627 C CA . ILE A 1 80 ? 15.045 12.625 -6.414 1.00 59.97 80 ILE A CA 1
ATOM 628 C C . ILE A 1 80 ? 13.953 11.551 -6.541 1.00 59.97 80 ILE A C 1
ATOM 630 O O . ILE A 1 80 ? 13.230 11.311 -5.586 1.00 59.97 80 ILE A O 1
ATOM 634 N N . ALA A 1 81 ? 13.867 10.841 -7.669 1.00 59.56 81 ALA A N 1
ATOM 635 C CA . ALA A 1 81 ? 12.932 9.724 -7.835 1.00 59.56 81 ALA A CA 1
ATOM 636 C C . ALA A 1 81 ? 13.421 8.406 -7.204 1.00 59.56 81 ALA A C 1
ATOM 638 O O . ALA A 1 81 ? 12.637 7.474 -7.046 1.00 59.56 81 ALA A O 1
ATOM 639 N N . ALA A 1 82 ? 14.711 8.321 -6.870 1.00 60.19 82 ALA A N 1
ATOM 640 C CA . ALA A 1 82 ? 15.349 7.130 -6.322 1.00 60.19 82 ALA A CA 1
ATOM 641 C C . ALA A 1 82 ? 15.440 7.120 -4.787 1.00 60.19 82 ALA A C 1
ATOM 643 O O . ALA A 1 82 ? 15.997 6.172 -4.252 1.00 60.19 82 ALA A O 1
ATOM 644 N N . GLY A 1 83 ? 14.974 8.146 -4.069 1.00 62.62 83 GLY A N 1
ATOM 645 C CA . GLY A 1 83 ? 15.021 8.202 -2.601 1.00 62.62 83 GLY A CA 1
ATOM 646 C C . GLY A 1 83 ? 13.638 8.056 -1.956 1.00 62.62 83 GLY A C 1
ATOM 647 O O . GLY A 1 83 ? 12.639 8.336 -2.619 1.00 62.62 83 GLY A O 1
ATOM 648 N N . PRO A 1 84 ? 13.556 7.657 -0.671 1.00 60.91 84 PRO A N 1
ATOM 649 C CA . PRO A 1 84 ? 12.323 7.801 0.089 1.00 60.91 84 PRO A CA 1
ATOM 650 C C . PRO A 1 84 ? 12.027 9.291 0.261 1.00 60.91 84 PRO A C 1
ATOM 652 O O . PRO A 1 84 ? 12.800 10.017 0.889 1.00 60.91 84 PRO A O 1
ATOM 655 N N . LEU A 1 85 ? 10.939 9.762 -0.338 1.00 64.75 85 LEU A N 1
ATOM 656 C CA . LEU A 1 85 ? 10.618 11.192 -0.369 1.00 64.75 85 LEU A CA 1
ATOM 657 C C . LEU A 1 85 ? 9.732 11.606 0.804 1.00 64.75 85 LEU A C 1
ATOM 659 O O . LEU A 1 85 ? 9.725 12.778 1.186 1.00 64.75 85 LEU A O 1
ATOM 663 N N . HIS A 1 86 ? 8.996 10.653 1.382 1.00 68.88 86 HIS A N 1
ATOM 664 C CA . HIS A 1 86 ? 7.949 10.936 2.354 1.00 68.88 86 HIS A CA 1
ATOM 665 C C . HIS A 1 86 ? 7.984 9.977 3.548 1.00 68.88 86 HIS A C 1
ATOM 667 O O . HIS A 1 86 ? 8.504 8.861 3.484 1.00 68.88 86 HIS A O 1
ATOM 673 N N . ASN A 1 87 ? 7.422 10.441 4.663 1.00 73.75 87 ASN A N 1
ATOM 674 C CA . ASN A 1 87 ? 7.085 9.575 5.788 1.00 73.75 87 ASN A CA 1
ATOM 675 C C . ASN A 1 87 ? 5.829 8.762 5.438 1.00 73.75 87 ASN A C 1
ATOM 677 O O . ASN A 1 87 ? 5.014 9.186 4.622 1.00 73.75 87 ASN A O 1
ATOM 681 N N . GLY A 1 88 ? 5.652 7.609 6.074 1.00 80.94 88 GLY A N 1
ATOM 682 C CA . GLY A 1 88 ? 4.583 6.668 5.749 1.00 80.94 88 GLY A CA 1
ATOM 683 C C . GLY A 1 88 ? 4.945 5.732 4.598 1.00 80.94 88 GLY A C 1
ATOM 684 O O . GLY A 1 88 ? 6.117 5.393 4.415 1.00 80.94 88 GLY A O 1
ATOM 685 N N . PHE A 1 89 ? 3.923 5.267 3.880 1.00 85.56 89 PHE A N 1
ATOM 686 C CA . PHE A 1 89 ? 4.061 4.289 2.803 1.00 85.56 89 PHE A CA 1
ATOM 687 C C . PHE A 1 89 ? 4.704 4.904 1.547 1.00 85.56 89 PHE A C 1
ATOM 689 O O . PHE A 1 89 ? 4.281 5.963 1.068 1.00 85.56 89 PHE A O 1
ATOM 696 N N . ASP A 1 90 ? 5.720 4.230 1.012 1.00 86.00 90 ASP A N 1
ATOM 697 C CA . ASP A 1 90 ? 6.511 4.667 -0.141 1.00 86.00 90 ASP A CA 1
ATOM 698 C C . ASP A 1 90 ? 6.953 3.447 -0.981 1.00 86.00 90 ASP A C 1
ATOM 700 O O . ASP A 1 90 ? 7.213 2.366 -0.440 1.00 86.00 90 ASP A O 1
ATOM 704 N N . VAL A 1 91 ? 7.030 3.619 -2.302 1.00 84.69 91 VAL A N 1
ATOM 705 C CA . VAL A 1 91 ? 7.536 2.635 -3.265 1.00 84.69 91 VAL A CA 1
ATOM 706 C C . VAL A 1 91 ? 8.726 3.234 -4.011 1.00 84.69 91 VAL A C 1
ATOM 708 O O . VAL A 1 91 ? 8.635 4.284 -4.645 1.00 84.69 91 VAL A O 1
ATOM 711 N N . GLN A 1 92 ? 9.852 2.527 -3.976 1.00 83.50 92 GLN A N 1
ATOM 712 C CA . GLN A 1 92 ? 11.098 2.924 -4.622 1.00 83.50 92 GLN A CA 1
ATOM 713 C C . GLN A 1 92 ? 11.451 1.942 -5.742 1.00 83.50 92 GLN A C 1
ATOM 715 O O . GLN A 1 92 ? 11.536 0.734 -5.522 1.00 83.50 92 GLN A O 1
ATOM 720 N N . PHE A 1 93 ? 11.720 2.458 -6.939 1.00 80.81 93 PHE A N 1
ATOM 721 C CA . PHE A 1 93 ? 12.222 1.647 -8.047 1.00 80.81 93 PHE A CA 1
ATOM 722 C C . PHE A 1 93 ? 13.697 1.306 -7.831 1.00 80.81 93 PHE A C 1
ATOM 724 O O . PHE A 1 93 ? 14.524 2.204 -7.668 1.00 80.81 93 PHE A O 1
ATOM 731 N N . ILE A 1 94 ? 14.024 0.013 -7.867 1.00 85.44 94 ILE A N 1
ATOM 732 C CA . ILE A 1 94 ? 15.408 -0.466 -7.979 1.00 85.44 94 ILE A CA 1
ATOM 733 C C . ILE A 1 94 ? 15.715 -0.709 -9.460 1.00 85.44 94 ILE A C 1
ATOM 735 O O . ILE A 1 94 ? 16.699 -0.193 -9.986 1.00 85.44 94 ILE A O 1
ATOM 739 N N . THR A 1 95 ? 14.829 -1.425 -10.159 1.00 82.56 95 THR A N 1
ATOM 740 C CA . THR A 1 95 ? 14.883 -1.553 -11.620 1.00 82.56 95 THR A CA 1
ATOM 741 C C . THR A 1 95 ? 14.270 -0.312 -12.264 1.00 82.56 95 THR A C 1
ATOM 743 O O . THR A 1 95 ? 13.154 0.082 -11.933 1.00 82.56 95 THR A O 1
ATOM 746 N N . HIS A 1 96 ? 14.979 0.311 -13.208 1.00 76.50 96 HIS A N 1
ATOM 747 C CA . HIS A 1 96 ? 14.469 1.481 -13.926 1.00 76.50 96 HIS A CA 1
ATOM 748 C C . HIS A 1 96 ? 13.203 1.114 -14.735 1.00 76.50 96 HIS A C 1
ATOM 750 O O . HIS A 1 96 ? 13.265 0.153 -15.502 1.00 76.50 96 HIS A O 1
ATOM 756 N N . PRO A 1 97 ? 12.101 1.898 -14.673 1.00 71.38 97 PRO A N 1
ATOM 757 C CA . PRO A 1 97 ? 10.853 1.602 -15.397 1.00 71.38 97 PRO A CA 1
ATOM 758 C C . PRO A 1 97 ? 11.053 1.328 -16.900 1.00 71.38 97 PRO A C 1
ATOM 760 O O . PRO A 1 97 ? 10.619 0.310 -17.422 1.00 71.38 97 PRO A O 1
ATOM 763 N N . ASN A 1 98 ? 11.813 2.181 -17.596 1.00 71.62 98 ASN A N 1
ATOM 764 C CA . ASN A 1 98 ? 12.134 1.995 -19.023 1.00 71.62 98 ASN A CA 1
ATOM 765 C C . ASN A 1 98 ? 13.184 0.904 -19.329 1.00 71.62 98 ASN A C 1
ATOM 767 O O . ASN A 1 98 ? 13.509 0.703 -20.496 1.00 71.62 98 ASN A O 1
ATOM 771 N N . ALA A 1 99 ? 13.763 0.251 -18.318 1.00 74.69 99 ALA A N 1
ATOM 772 C CA . ALA A 1 99 ? 14.740 -0.828 -18.495 1.00 74.69 99 ALA A CA 1
ATOM 773 C C . ALA A 1 99 ? 14.126 -2.217 -18.264 1.00 74.69 99 ALA A C 1
ATOM 775 O O . ALA A 1 99 ? 14.852 -3.209 -18.220 1.00 74.69 99 ALA A O 1
ATOM 776 N N . ILE A 1 100 ? 12.802 -2.298 -18.107 1.00 78.94 100 ILE A N 1
ATOM 777 C CA . ILE A 1 100 ? 12.100 -3.566 -17.941 1.00 78.94 100 ILE A CA 1
ATOM 778 C C . ILE A 1 100 ? 12.238 -4.391 -19.222 1.00 78.94 100 ILE A C 1
ATOM 780 O O . ILE A 1 100 ? 11.863 -3.964 -20.315 1.00 78.94 100 ILE A O 1
ATOM 784 N N . GLN A 1 101 ? 12.784 -5.593 -19.069 1.00 79.94 101 GLN A N 1
ATOM 785 C CA . GLN A 1 101 ? 12.957 -6.562 -20.141 1.00 79.94 101 GLN A CA 1
ATOM 786 C C . GLN A 1 101 ? 12.297 -7.883 -19.759 1.00 79.94 101 GLN A C 1
ATOM 788 O O . GLN A 1 101 ? 12.209 -8.248 -18.586 1.00 79.94 101 GLN A O 1
ATOM 793 N N . VAL A 1 102 ? 11.852 -8.610 -20.780 1.00 81.88 102 VAL A N 1
ATOM 794 C CA . VAL A 1 102 ? 11.275 -9.946 -20.620 1.00 81.88 102 VAL A CA 1
ATOM 795 C C . VAL A 1 102 ? 12.296 -10.871 -19.964 1.00 81.88 102 VAL A C 1
ATOM 797 O O . VAL A 1 102 ? 13.474 -10.856 -20.320 1.00 81.88 102 VAL A O 1
ATOM 800 N N . ASN A 1 103 ? 11.834 -11.673 -19.006 1.00 83.69 103 ASN A N 1
ATOM 801 C CA . ASN A 1 103 ? 12.630 -12.625 -18.231 1.00 83.69 103 ASN A CA 1
ATOM 802 C C . ASN A 1 103 ? 13.794 -12.012 -17.431 1.00 83.69 103 ASN A C 1
ATOM 804 O O . ASN A 1 103 ? 14.628 -12.754 -16.918 1.00 83.69 103 ASN A O 1
ATOM 808 N N . GLN A 1 104 ? 13.844 -10.685 -17.281 1.00 86.12 104 GLN A N 1
ATOM 809 C CA . GLN A 1 104 ? 14.796 -10.012 -16.400 1.00 86.12 104 GLN A CA 1
ATOM 810 C C . GLN A 1 104 ? 14.146 -9.667 -15.054 1.00 86.12 104 GLN A C 1
ATOM 812 O O . GLN A 1 104 ? 12.933 -9.432 -15.000 1.00 86.12 104 GLN A O 1
ATOM 817 N N . PRO A 1 105 ? 14.926 -9.648 -13.958 1.00 88.62 105 PRO A N 1
ATOM 818 C CA . PRO A 1 105 ? 14.415 -9.294 -12.644 1.00 88.62 105 PRO A CA 1
ATOM 819 C C . PRO A 1 105 ? 14.024 -7.814 -12.585 1.00 88.62 105 PRO A C 1
ATOM 821 O O . PRO A 1 105 ? 14.794 -6.907 -12.910 1.00 88.62 105 PRO A O 1
ATOM 824 N N . ILE A 1 106 ? 12.806 -7.584 -12.120 1.00 89.12 106 ILE A N 1
ATOM 825 C CA . ILE A 1 106 ? 12.222 -6.286 -11.836 1.00 89.12 106 ILE A CA 1
ATOM 826 C C . ILE A 1 106 ? 12.099 -6.179 -10.326 1.00 89.12 106 ILE A C 1
ATOM 828 O O . ILE A 1 106 ? 11.483 -7.027 -9.675 1.00 89.12 106 ILE A O 1
ATOM 832 N N . GLN A 1 107 ? 12.715 -5.136 -9.782 1.00 91.00 107 GLN A N 1
ATOM 833 C CA . GLN A 1 107 ? 12.829 -4.933 -8.353 1.00 91.00 107 GLN A CA 1
ATOM 834 C C . GLN A 1 107 ? 12.262 -3.583 -7.927 1.00 91.00 107 GLN A C 1
ATOM 836 O O . GLN A 1 107 ? 12.583 -2.533 -8.495 1.00 91.00 107 GLN A O 1
ATOM 841 N N . PHE A 1 108 ? 11.465 -3.629 -6.865 1.00 88.75 108 PHE A N 1
ATOM 842 C CA . PHE A 1 108 ? 10.901 -2.474 -6.174 1.00 88.75 108 PHE A CA 1
ATOM 843 C C . PHE A 1 108 ? 11.138 -2.649 -4.688 1.00 88.75 108 PHE A C 1
ATOM 845 O O . PHE A 1 108 ? 11.154 -3.773 -4.193 1.00 88.75 108 PHE A O 1
ATOM 852 N N . LYS A 1 109 ? 11.262 -1.551 -3.958 1.00 90.88 109 LYS A N 1
ATOM 853 C CA . LYS A 1 109 ? 11.333 -1.566 -2.505 1.00 90.88 109 LYS A CA 1
ATOM 854 C C . LYS A 1 109 ? 10.106 -0.883 -1.931 1.00 90.88 109 LYS A C 1
ATOM 856 O O . LYS A 1 109 ? 9.855 0.280 -2.232 1.00 90.88 109 LYS A O 1
ATOM 861 N N . VAL A 1 110 ? 9.363 -1.604 -1.103 1.00 91.06 110 VAL A N 1
ATOM 862 C CA . VAL A 1 110 ? 8.254 -1.061 -0.317 1.00 91.06 110 VAL A CA 1
ATOM 863 C C . VAL A 1 110 ? 8.761 -0.635 1.051 1.00 91.06 110 VAL A C 1
ATOM 865 O O . VAL A 1 110 ? 9.420 -1.394 1.770 1.00 91.06 110 VAL A O 1
ATOM 868 N N . LEU A 1 111 ? 8.461 0.607 1.402 1.00 91.06 111 LEU A N 1
ATOM 869 C CA . LEU A 1 111 ? 8.950 1.271 2.596 1.00 91.06 111 LEU A CA 1
ATOM 870 C C . LEU A 1 111 ? 7.768 1.785 3.418 1.00 91.06 111 LEU A C 1
ATOM 872 O O . LEU A 1 111 ? 6.780 2.270 2.877 1.00 91.06 111 LEU A O 1
ATOM 876 N N . ASN A 1 112 ? 7.892 1.723 4.740 1.00 88.44 112 ASN A N 1
ATOM 877 C CA . ASN A 1 112 ? 7.061 2.483 5.664 1.00 88.44 112 ASN A CA 1
ATOM 878 C C . ASN A 1 112 ? 7.974 3.281 6.591 1.00 88.44 112 ASN A C 1
ATOM 880 O O . ASN A 1 112 ? 8.812 2.695 7.281 1.00 88.44 112 ASN A O 1
ATOM 884 N N . ASN A 1 113 ? 7.836 4.608 6.599 1.00 87.56 113 ASN A N 1
ATOM 885 C CA . ASN A 1 113 ? 8.739 5.508 7.322 1.00 87.56 113 ASN A CA 1
ATOM 886 C C . ASN A 1 113 ? 10.210 5.196 7.002 1.00 87.56 113 ASN A C 1
ATOM 888 O O . ASN A 1 113 ? 11.031 5.012 7.901 1.00 87.56 113 ASN A O 1
ATOM 892 N N . GLN A 1 114 ? 10.515 5.079 5.704 1.00 86.94 114 GLN A N 1
ATOM 893 C CA . GLN A 1 114 ? 11.861 4.830 5.168 1.00 86.94 114 GLN A CA 1
ATOM 894 C C . GLN A 1 114 ? 12.477 3.463 5.535 1.00 86.94 114 GLN A C 1
ATOM 896 O O . GLN A 1 114 ? 13.629 3.193 5.195 1.00 86.94 114 GLN A O 1
ATOM 901 N N . LYS A 1 115 ? 11.722 2.571 6.189 1.00 89.88 115 LYS A N 1
ATOM 902 C CA . LYS A 1 115 ? 12.154 1.206 6.524 1.00 89.88 115 LYS A CA 1
ATOM 903 C C . LYS A 1 115 ? 11.453 0.186 5.640 1.00 89.88 115 LYS A C 1
ATOM 905 O O . LYS A 1 115 ? 10.253 0.296 5.412 1.00 89.88 115 LYS A O 1
ATOM 910 N N . GLY A 1 116 ? 12.200 -0.815 5.179 1.00 91.44 116 GLY A N 1
ATOM 911 C CA . GLY A 1 116 ? 11.657 -1.932 4.407 1.00 91.44 116 GLY A CA 1
ATOM 912 C C . GLY A 1 116 ? 10.548 -2.664 5.157 1.00 91.44 116 GLY A C 1
ATOM 913 O O . GLY A 1 116 ? 10.680 -2.930 6.353 1.00 91.44 116 GLY A O 1
ATOM 914 N N . ILE A 1 117 ? 9.458 -2.979 4.460 1.00 93.56 117 ILE A N 1
ATOM 915 C CA . ILE A 1 117 ? 8.342 -3.744 5.023 1.00 93.56 117 ILE A CA 1
ATOM 916 C C . ILE A 1 117 ? 8.530 -5.212 4.646 1.00 93.56 117 ILE A C 1
ATOM 918 O O . ILE A 1 117 ? 8.406 -5.541 3.473 1.00 93.56 117 ILE A O 1
ATOM 922 N N . LYS A 1 118 ? 8.791 -6.095 5.614 1.00 95.00 118 LYS A N 1
ATOM 923 C CA . LYS A 1 118 ? 8.864 -7.551 5.390 1.00 95.00 118 LYS A CA 1
ATOM 924 C C . LYS A 1 118 ? 7.470 -8.159 5.244 1.00 95.00 118 LYS A C 1
ATOM 926 O O . LYS A 1 118 ? 6.577 -7.824 6.021 1.00 95.00 118 LYS A O 1
ATOM 931 N N . GLY A 1 119 ? 7.301 -9.098 4.310 1.00 93.38 119 GLY A N 1
ATOM 932 C CA . GLY A 1 119 ? 6.054 -9.856 4.167 1.00 93.38 119 GLY A CA 1
ATOM 933 C C . GLY A 1 119 ? 4.890 -9.056 3.571 1.00 93.38 119 GLY A C 1
ATOM 934 O O . GLY A 1 119 ? 3.735 -9.440 3.739 1.00 93.38 119 GLY A O 1
ATOM 935 N N . PHE A 1 120 ? 5.172 -7.936 2.905 1.00 92.12 120 PHE A N 1
ATOM 936 C CA . PHE A 1 120 ? 4.174 -7.152 2.188 1.00 92.12 120 PHE A CA 1
ATOM 937 C C . PHE A 1 120 ? 3.736 -7.913 0.939 1.00 92.12 120 PHE A C 1
ATOM 939 O O . PHE A 1 120 ? 4.578 -8.253 0.110 1.00 92.12 120 PHE A O 1
ATOM 946 N N . ASN A 1 121 ? 2.436 -8.169 0.807 1.00 92.69 121 ASN A N 1
ATOM 947 C CA . ASN A 1 121 ? 1.867 -8.813 -0.372 1.00 92.69 121 ASN A CA 1
ATOM 948 C C . ASN A 1 121 ? 1.434 -7.749 -1.376 1.00 92.69 121 ASN A C 1
ATOM 950 O O . ASN A 1 121 ? 0.686 -6.839 -1.022 1.00 92.69 121 ASN A O 1
ATOM 954 N N . ALA A 1 122 ? 1.886 -7.885 -2.617 1.00 88.62 122 ALA A N 1
ATOM 955 C CA . ALA A 1 122 ? 1.487 -7.033 -3.725 1.00 88.62 122 ALA A CA 1
ATOM 956 C C . ALA A 1 122 ? 0.969 -7.880 -4.886 1.00 88.62 122 ALA A C 1
ATOM 958 O O . ALA A 1 122 ? 1.469 -8.976 -5.145 1.00 88.62 122 ALA A O 1
ATOM 959 N N . GLU A 1 123 ? -0.007 -7.343 -5.604 1.00 88.00 123 GLU A N 1
ATOM 960 C CA . GLU A 1 123 ? -0.501 -7.905 -6.855 1.00 88.00 123 GLU A CA 1
ATOM 961 C C . GLU A 1 123 ? 0.048 -7.074 -8.009 1.00 88.00 123 GLU A C 1
ATOM 963 O O . GLU A 1 123 ? -0.075 -5.850 -8.018 1.00 88.00 123 GLU A O 1
ATOM 968 N N . ILE A 1 124 ? 0.688 -7.738 -8.969 1.00 83.56 124 ILE A N 1
ATOM 969 C CA . ILE A 1 124 ? 1.250 -7.090 -10.149 1.00 83.56 124 ILE A CA 1
ATOM 970 C C . ILE A 1 124 ? 0.259 -7.224 -11.300 1.00 83.56 124 ILE A C 1
ATOM 972 O O . ILE A 1 124 ? -0.043 -8.333 -11.756 1.00 83.56 124 ILE A O 1
ATOM 976 N N . LEU A 1 125 ? -0.213 -6.075 -11.777 1.00 79.25 125 LEU A N 1
ATOM 977 C CA . LEU A 1 125 ? -1.056 -5.934 -12.956 1.00 79.25 125 LEU A CA 1
ATOM 978 C C . LEU A 1 125 ? -0.181 -5.467 -14.121 1.00 79.25 125 LEU A C 1
ATOM 980 O O . LEU A 1 125 ? 0.620 -4.543 -13.983 1.00 79.25 125 LEU A O 1
ATOM 984 N N . VAL A 1 126 ? -0.318 -6.117 -15.273 1.00 72.31 126 VAL A N 1
ATOM 985 C CA . VAL A 1 126 ? 0.411 -5.740 -16.487 1.00 72.31 126 VAL A CA 1
ATOM 986 C C . VAL A 1 126 ? -0.597 -5.533 -17.594 1.00 72.31 126 VAL A C 1
ATOM 988 O O . VAL A 1 126 ? -1.401 -6.421 -17.875 1.00 72.31 126 VAL A O 1
ATOM 991 N N . GLN A 1 127 ? -0.534 -4.370 -18.235 1.00 65.62 127 GLN A N 1
ATOM 992 C CA . GLN A 1 127 ? -1.258 -4.134 -19.470 1.00 65.62 127 GLN A CA 1
ATOM 993 C C . GLN A 1 127 ? -0.324 -4.460 -20.635 1.00 65.62 127 GLN A C 1
ATOM 995 O O . GLN A 1 127 ? 0.717 -3.822 -20.836 1.00 65.62 127 GLN A O 1
ATOM 1000 N N . THR A 1 128 ? -0.673 -5.496 -21.392 1.00 59.06 128 THR A N 1
ATOM 1001 C CA . THR A 1 128 ? 0.033 -5.854 -22.620 1.00 59.06 128 THR A CA 1
ATOM 1002 C C . THR A 1 128 ? -0.211 -4.780 -23.679 1.00 59.06 128 THR A C 1
ATOM 1004 O O . THR A 1 128 ? -1.262 -4.145 -23.748 1.00 59.06 128 THR A O 1
ATOM 1007 N N . THR A 1 129 ? 0.792 -4.534 -24.519 1.00 58.69 129 THR A N 1
ATOM 1008 C CA . THR A 1 129 ? 0.721 -3.514 -25.580 1.00 58.69 129 THR A CA 1
ATOM 1009 C C . THR A 1 129 ? -0.090 -3.968 -26.798 1.00 58.69 129 THR A C 1
ATOM 1011 O O . THR A 1 129 ? -0.086 -3.293 -27.821 1.00 58.69 129 THR A O 1
ATOM 1014 N N . ASP A 1 130 ? -0.757 -5.119 -26.719 1.00 58.97 130 ASP A N 1
ATOM 1015 C CA . ASP A 1 130 ? -1.556 -5.716 -27.793 1.00 58.97 130 ASP A CA 1
ATOM 1016 C C . ASP A 1 130 ? -2.988 -5.153 -27.875 1.00 58.97 130 ASP A C 1
ATOM 1018 O O . ASP A 1 130 ? -3.808 -5.665 -28.631 1.00 58.97 130 ASP A O 1
ATOM 1022 N N . TYR A 1 131 ? -3.287 -4.083 -27.124 1.00 54.16 131 TYR A N 1
ATOM 1023 C CA . TYR A 1 131 ? -4.610 -3.453 -27.021 1.00 54.16 131 TYR A CA 1
ATOM 1024 C C . TYR A 1 131 ? -5.727 -4.396 -26.540 1.00 54.16 131 TYR A C 1
ATOM 1026 O O . TYR A 1 131 ? -6.909 -4.043 -26.632 1.00 54.16 131 TYR A O 1
ATOM 1034 N N . SER A 1 132 ? -5.391 -5.571 -25.996 1.00 58.47 132 SER A N 1
ATOM 1035 C CA . SER A 1 132 ? -6.384 -6.424 -25.351 1.00 58.47 132 SER A CA 1
ATOM 1036 C C . SER A 1 132 ? -6.887 -5.749 -24.066 1.00 58.47 132 SER A C 1
ATOM 1038 O O . SER A 1 132 ? -6.146 -5.081 -23.342 1.00 58.47 132 SER A O 1
ATOM 1040 N N . ARG A 1 133 ? -8.197 -5.850 -23.809 1.00 53.94 133 ARG A N 1
ATOM 1041 C CA . ARG A 1 133 ? -8.853 -5.247 -22.630 1.00 53.94 133 ARG A CA 1
ATOM 1042 C C . ARG A 1 133 ? -8.788 -6.134 -21.385 1.00 53.94 133 ARG A C 1
ATOM 1044 O O . ARG A 1 133 ? -9.408 -5.808 -20.376 1.00 53.94 133 ARG A O 1
ATOM 1051 N N . ASP A 1 134 ? -8.035 -7.225 -21.448 1.00 57.62 134 ASP A N 1
ATOM 1052 C CA . ASP A 1 134 ? -7.922 -8.168 -20.349 1.00 57.62 134 ASP A CA 1
ATOM 1053 C C . ASP A 1 134 ? -6.784 -7.730 -19.429 1.00 57.62 134 ASP A C 1
ATOM 1055 O O . ASP A 1 134 ? -5.622 -8.080 -19.629 1.00 57.62 134 ASP A O 1
ATOM 1059 N N . THR A 1 135 ? -7.114 -6.962 -18.390 1.00 54.75 135 THR A N 1
ATOM 1060 C CA . THR A 1 135 ? -6.187 -6.738 -17.278 1.00 54.75 135 THR A CA 1
ATOM 1061 C C . THR A 1 135 ? -5.962 -8.078 -16.581 1.00 54.75 135 THR A C 1
ATOM 1063 O O . THR A 1 135 ? -6.808 -8.546 -15.819 1.00 54.75 135 THR A O 1
ATOM 1066 N N . LYS A 1 136 ? -4.838 -8.739 -16.859 1.00 59.28 136 LYS A N 1
ATOM 1067 C CA . LYS A 1 136 ? -4.481 -9.995 -16.193 1.00 59.28 136 LYS A CA 1
ATOM 1068 C C . LYS A 1 136 ? -3.646 -9.678 -14.955 1.00 59.28 136 LYS A C 1
ATOM 1070 O O . LYS A 1 136 ? -2.581 -9.068 -15.059 1.00 59.28 136 LYS A O 1
ATOM 1075 N N . VAL A 1 137 ? -4.115 -10.112 -13.779 1.00 58.41 137 VAL A N 1
ATOM 1076 C CA . VAL A 1 137 ? -3.242 -10.265 -12.604 1.00 58.41 137 VAL A CA 1
ATOM 1077 C C . VAL A 1 137 ? -2.164 -11.258 -13.003 1.00 58.41 137 VAL A C 1
ATOM 1079 O O . VAL A 1 137 ? -2.451 -12.430 -13.243 1.00 58.41 137 VAL A O 1
ATOM 1082 N N . LEU A 1 138 ? -0.933 -10.774 -13.137 1.00 68.06 138 LEU A N 1
ATOM 1083 C CA . LEU A 1 138 ? 0.162 -11.597 -13.628 1.00 68.06 138 LEU A CA 1
ATOM 1084 C C . LEU A 1 138 ? 0.766 -12.412 -12.486 1.00 68.06 138 LEU A C 1
ATOM 1086 O O . LEU A 1 138 ? 1.104 -13.581 -12.667 1.00 68.06 138 LEU A O 1
ATOM 1090 N N . LYS A 1 139 ? 0.925 -11.795 -11.307 1.00 76.25 139 LYS A N 1
ATOM 1091 C CA . LYS A 1 139 ? 1.598 -12.433 -10.173 1.00 76.25 139 LYS A CA 1
ATOM 1092 C C . LYS A 1 139 ? 1.306 -11.738 -8.847 1.00 76.25 139 LYS A C 1
ATOM 1094 O O . LYS A 1 139 ? 1.364 -10.514 -8.766 1.00 76.25 139 LYS A O 1
ATOM 1099 N N . THR A 1 140 ? 1.109 -12.524 -7.794 1.00 86.94 140 THR A N 1
ATOM 1100 C CA . THR A 1 140 ? 1.236 -12.050 -6.410 1.00 86.94 140 THR A CA 1
ATOM 1101 C C . THR A 1 140 ? 2.679 -12.235 -5.953 1.00 86.94 140 THR A C 1
ATOM 1103 O O . THR A 1 140 ? 3.274 -13.297 -6.151 1.00 86.94 140 THR A O 1
ATOM 1106 N N . VAL A 1 141 ? 3.256 -11.199 -5.357 1.00 90.88 141 VAL A N 1
ATOM 1107 C CA . VAL A 1 141 ? 4.634 -11.184 -4.859 1.00 90.88 141 VAL A CA 1
ATOM 1108 C C . VAL A 1 141 ? 4.654 -10.764 -3.399 1.00 90.88 141 VAL A C 1
ATOM 1110 O O . VAL A 1 141 ? 3.835 -9.957 -2.963 1.00 90.88 141 VAL A O 1
ATOM 1113 N N . THR A 1 142 ? 5.611 -11.300 -2.649 1.00 95.06 142 THR A N 1
ATOM 1114 C CA . THR A 1 142 ? 5.807 -10.969 -1.237 1.00 95.06 142 THR A CA 1
ATOM 1115 C C . THR A 1 142 ? 7.198 -10.383 -1.047 1.00 95.06 142 THR A C 1
ATOM 1117 O O . THR A 1 142 ? 8.159 -10.875 -1.640 1.00 95.06 142 THR A O 1
ATOM 1120 N N . SER A 1 143 ? 7.310 -9.328 -0.244 1.00 95.88 143 SER A N 1
ATOM 1121 C CA . SER A 1 143 ? 8.590 -8.662 -0.004 1.00 95.88 143 SER A CA 1
ATOM 1122 C C . SER A 1 143 ? 9.508 -9.438 0.941 1.00 95.88 143 SER A C 1
ATOM 1124 O O . SER A 1 143 ? 9.056 -10.076 1.900 1.00 95.88 143 SER A O 1
ATOM 1126 N N . ASP A 1 144 ? 10.814 -9.337 0.687 1.00 94.56 144 ASP A N 1
ATOM 1127 C CA . ASP A 1 144 ? 11.865 -9.907 1.532 1.00 94.56 144 ASP A CA 1
ATOM 1128 C C . ASP A 1 144 ? 12.106 -9.108 2.831 1.00 94.56 144 ASP A C 1
ATOM 1130 O O . ASP A 1 144 ? 11.350 -8.203 3.195 1.00 94.56 144 ASP A O 1
ATOM 1134 N N . GLU A 1 145 ? 13.166 -9.444 3.569 1.00 93.06 145 GLU A N 1
ATOM 1135 C CA . GLU A 1 145 ? 13.498 -8.788 4.841 1.00 93.06 145 GLU A CA 1
ATOM 1136 C C . GLU A 1 145 ? 13.860 -7.308 4.699 1.00 93.06 145 GLU A C 1
ATOM 1138 O O . GLU A 1 145 ? 13.703 -6.535 5.644 1.00 93.06 145 GLU A O 1
ATOM 1143 N N . GLN A 1 146 ? 14.325 -6.902 3.520 1.00 92.56 146 GLN A N 1
ATOM 1144 C CA . GLN A 1 146 ? 14.675 -5.529 3.193 1.00 92.56 146 GLN A CA 1
ATOM 1145 C C . GLN A 1 146 ? 13.491 -4.776 2.571 1.00 92.56 146 GLN A C 1
ATOM 1147 O O . GLN A 1 146 ? 13.618 -3.583 2.283 1.00 92.56 146 GLN A O 1
ATOM 1152 N N . GLY A 1 147 ? 12.340 -5.431 2.400 1.00 92.94 147 GLY A N 1
ATOM 1153 C CA . GLY A 1 147 ? 11.163 -4.873 1.748 1.00 92.94 147 GLY A CA 1
ATOM 1154 C C . GLY A 1 147 ? 11.254 -4.876 0.224 1.00 92.94 147 GLY A C 1
ATOM 1155 O O . GLY A 1 147 ? 10.543 -4.106 -0.415 1.00 92.94 147 GLY A O 1
ATOM 1156 N N . VAL A 1 148 ? 12.126 -5.691 -0.371 1.00 94.62 148 VAL A N 1
ATOM 1157 C CA . VAL A 1 148 ? 12.269 -5.787 -1.826 1.00 94.62 148 VAL A CA 1
ATOM 1158 C C . VAL A 1 148 ? 11.265 -6.791 -2.385 1.00 94.62 148 VAL A C 1
ATOM 1160 O O . VAL A 1 148 ? 11.187 -7.937 -1.948 1.00 94.62 148 VAL A O 1
ATOM 1163 N N . LEU A 1 149 ? 10.498 -6.346 -3.375 1.00 93.44 149 LEU A N 1
ATOM 1164 C CA . LEU A 1 149 ? 9.679 -7.169 -4.255 1.00 93.44 149 LEU A CA 1
ATOM 1165 C C . LEU A 1 149 ? 10.504 -7.499 -5.496 1.00 93.44 149 LEU A C 1
ATOM 1167 O O . LEU A 1 149 ? 11.022 -6.588 -6.139 1.00 93.44 149 LEU A O 1
ATOM 1171 N N . ASN A 1 150 ? 10.608 -8.781 -5.838 1.00 92.75 150 ASN A N 1
ATOM 1172 C CA . ASN A 1 150 ? 11.353 -9.251 -7.004 1.00 92.75 150 ASN A CA 1
ATOM 1173 C C . ASN A 1 150 ? 10.472 -10.148 -7.878 1.00 92.75 150 ASN A C 1
ATOM 1175 O O . ASN A 1 150 ? 9.914 -11.141 -7.404 1.00 92.75 150 ASN A O 1
ATOM 1179 N N . PHE A 1 151 ? 10.357 -9.816 -9.159 1.00 90.19 151 PHE A N 1
ATOM 1180 C CA . PHE A 1 151 ? 9.610 -10.610 -10.131 1.00 90.19 151 PHE A CA 1
ATOM 1181 C C . PHE A 1 151 ? 10.142 -10.426 -11.545 1.00 90.19 151 PHE A C 1
ATOM 1183 O O . PHE A 1 151 ? 10.996 -9.591 -11.794 1.00 90.19 151 PHE A O 1
ATOM 1190 N N . SER A 1 152 ? 9.633 -11.213 -12.483 1.00 87.75 152 SER A N 1
ATOM 1191 C CA . SER A 1 152 ? 9.943 -11.095 -13.904 1.00 87.75 152 SER A CA 1
ATOM 1192 C C . SER A 1 152 ? 8.657 -11.204 -14.714 1.00 87.75 152 SER A C 1
ATOM 1194 O O . SER A 1 152 ? 7.670 -11.789 -14.257 1.00 87.75 152 SER A O 1
ATOM 1196 N N . LEU A 1 153 ? 8.669 -10.623 -15.912 1.00 80.88 153 LEU A N 1
ATOM 1197 C CA . LEU A 1 153 ? 7.575 -10.721 -16.874 1.00 80.88 153 LEU A CA 1
ATOM 1198 C C . LEU A 1 153 ? 7.941 -11.739 -17.951 1.00 80.88 153 LEU A C 1
ATOM 1200 O O . LEU A 1 153 ? 9.048 -11.686 -18.486 1.00 80.88 153 LEU A O 1
ATOM 1204 N N . ALA A 1 154 ? 7.015 -12.640 -18.277 1.00 75.12 154 ALA A N 1
ATOM 1205 C CA . ALA A 1 154 ? 7.192 -13.618 -19.354 1.00 75.12 154 ALA A CA 1
ATOM 1206 C C . ALA A 1 154 ? 6.992 -13.003 -20.752 1.00 75.12 154 ALA A C 1
ATOM 1208 O O . ALA A 1 154 ? 7.488 -13.534 -21.742 1.00 75.12 154 ALA A O 1
ATOM 1209 N N . GLU A 1 155 ? 6.303 -11.863 -20.831 1.00 70.94 155 GLU A N 1
ATOM 1210 C CA . GLU A 1 155 ? 5.967 -11.167 -22.072 1.00 70.94 155 GLU A CA 1
ATOM 1211 C C . GLU A 1 155 ? 6.243 -9.664 -21.946 1.00 70.94 155 GLU A C 1
ATOM 1213 O O . GLU A 1 155 ? 6.369 -9.126 -20.842 1.00 70.94 155 GLU A O 1
ATOM 1218 N N . LYS A 1 156 ? 6.369 -8.971 -23.087 1.00 65.69 156 LYS A N 1
ATOM 1219 C CA . LYS A 1 156 ? 6.510 -7.509 -23.095 1.00 65.69 156 LYS A CA 1
ATOM 1220 C C . LYS A 1 156 ? 5.188 -6.880 -22.656 1.00 65.69 156 LYS A C 1
ATOM 1222 O O . LYS A 1 156 ? 4.150 -7.142 -23.253 1.00 65.69 156 LYS A O 1
ATOM 1227 N N . GLY A 1 157 ? 5.242 -6.000 -21.667 1.00 60.75 157 GLY A N 1
ATOM 1228 C CA . GLY A 1 157 ? 4.079 -5.258 -21.199 1.00 60.75 157 GLY A CA 1
ATOM 1229 C C . GLY A 1 157 ? 4.489 -4.028 -20.405 1.00 60.75 157 GLY A C 1
ATOM 1230 O O . GLY A 1 157 ? 5.642 -3.903 -19.987 1.00 60.75 157 GLY A O 1
ATOM 1231 N N . ASN A 1 158 ? 3.535 -3.123 -20.215 1.00 57.03 158 ASN A N 1
ATOM 1232 C CA . ASN A 1 158 ? 3.691 -1.973 -19.336 1.00 57.03 158 ASN A CA 1
ATOM 1233 C C . ASN A 1 158 ? 3.109 -2.331 -17.963 1.00 57.03 158 ASN A C 1
ATOM 1235 O O . ASN A 1 158 ? 2.015 -2.891 -17.877 1.00 57.03 158 ASN A O 1
ATOM 1239 N N . ILE A 1 159 ? 3.846 -2.027 -16.896 1.00 57.41 159 ILE A N 1
ATOM 1240 C CA . ILE A 1 159 ? 3.355 -2.179 -15.521 1.00 57.41 159 ILE A CA 1
ATOM 1241 C C . ILE A 1 159 ? 2.574 -0.907 -15.183 1.00 57.41 159 ILE A C 1
ATOM 1243 O O . ILE A 1 159 ? 3.115 0.190 -15.346 1.00 57.41 159 ILE A O 1
ATOM 1247 N N . CYS A 1 160 ? 1.314 -1.067 -14.779 1.00 49.62 160 CYS A N 1
ATOM 1248 C CA . CYS A 1 160 ? 0.417 0.024 -14.397 1.00 49.62 160 CYS A CA 1
ATOM 1249 C C . CYS A 1 160 ? 0.302 0.133 -12.879 1.00 49.62 160 CYS A C 1
ATOM 1251 O O . CYS A 1 160 ? 0.266 -0.929 -12.218 1.00 49.62 160 CYS A O 1
#

Organism: NCBI:txid1120925

Secondary structure (DSSP, 8-state):
------EEEEEEEEEEPPPEEEEEETTEEEEEESS---TTSPPPTTEEEGGGS-TT--EEEE--EEEEEEEEEESB--TTTTS--SSSEEEEESS-GGG--TTS-EEEEEEETTEE-TT-EEEEEEEETT-----EEEEEEE--TT-EEEE--SS-EEE-

InterPro domains:
  IPR019613 Protein of unknown function DUF4198 [PF10670] (3-157)